Protein AF-A0A7W8LDG1-F1 (afdb_monomer_lite)

pLDDT: mean 81.1, std 16.06, range [36.47, 94.75]

Radius of gyration: 15.78 Å; chains: 1; bounding box: 36×40×43 Å

Sequence (103 aa):
MTVEFNQFGQKLLFLDRIWIICSTWDLFADGQSVDNCPTLELFDIERRVVLRILKSTAGYRLSFEDSRTDLDGMVSEVTILAPLDHDEFAVFAREFADFDRWW

Organism: NCBI:txid2782701

Foldseek 3Di:
DFDFDDDPNDTDTDDDDFAWDPVLLVCQLVCLPPLPPQKRWTAGPVNQWIWMWGQDPVAIKIKIKHWDQDPVRDIDIDIDIDGDHPVRSVVVSVCSNVPDDDD

Secondary structure (DSSP, 8-state):
---EEEETTEEEE------B-HHHHHHHHHHTT-TT-SEEEEEBTTSSEEEEEEEETTEEEEEEEEEEE-TTSPEEEEEEEEEE-HHHHHHHHHHHHSS----

Structure (mmCIF, N/CA/C/O backbone):
data_AF-A0A7W8LDG1-F1
#
_entry.id   AF-A0A7W8LDG1-F1
#
loop_
_atom_site.group_PDB
_atom_site.id
_atom_site.type_symbol
_atom_site.label_atom_id
_atom_site.label_alt_id
_atom_site.label_comp_id
_atom_site.label_asym_id
_atom_site.label_entity_id
_atom_site.label_seq_id
_atom_site.pdbx_PDB_ins_code
_atom_site.Cartn_x
_atom_site.Cartn_y
_atom_site.Cartn_z
_atom_site.occupancy
_atom_site.B_iso_or_equiv
_atom_site.auth_seq_id
_atom_site.auth_comp_id
_atom_site.auth_asym_id
_atom_site.auth_atom_id
_atom_site.pdbx_PDB_model_num
ATOM 1 N N . MET A 1 1 ? -0.256 5.513 -11.743 1.00 46.91 1 MET A N 1
ATOM 2 C CA . MET A 1 1 ? -0.262 6.899 -11.226 1.00 46.91 1 MET A CA 1
ATOM 3 C C . MET A 1 1 ? -0.432 7.857 -12.393 1.00 46.91 1 MET A C 1
ATOM 5 O O . MET A 1 1 ? 0.115 7.569 -13.449 1.00 46.91 1 MET A O 1
ATOM 9 N N . THR A 1 2 ? -1.177 8.948 -12.207 1.00 36.47 2 THR A N 1
ATOM 10 C CA . THR A 1 2 ? -1.404 9.981 -13.229 1.00 36.47 2 THR A CA 1
ATOM 11 C C . THR A 1 2 ? -0.577 11.214 -12.882 1.00 36.47 2 THR A C 1
ATOM 13 O O . THR A 1 2 ? -0.781 11.796 -11.821 1.00 36.47 2 THR A O 1
ATOM 16 N N . VAL A 1 3 ? 0.342 11.617 -13.760 1.00 40.56 3 VAL A N 1
ATOM 17 C CA . VAL A 1 3 ? 1.038 12.909 -13.662 1.00 40.56 3 VAL A CA 1
ATOM 18 C C . VAL A 1 3 ? 0.447 13.833 -14.722 1.00 40.56 3 VAL A C 1
ATOM 20 O O . VAL A 1 3 ? 0.471 13.493 -15.903 1.00 40.56 3 VAL A O 1
ATOM 23 N N . GLU A 1 4 ? -0.107 14.975 -14.306 1.00 41.97 4 GLU A N 1
ATOM 24 C CA . GLU A 1 4 ? -0.688 15.974 -15.209 1.00 41.97 4 GLU A CA 1
ATOM 25 C C . GLU A 1 4 ? 0.266 17.167 -15.368 1.00 41.97 4 GLU A C 1
ATOM 27 O O . GLU A 1 4 ? 0.557 17.867 -14.401 1.00 41.97 4 GLU A O 1
ATOM 32 N N . PHE A 1 5 ? 0.728 17.431 -16.594 1.00 45.81 5 PHE A N 1
ATOM 33 C CA . PHE A 1 5 ? 1.453 18.658 -16.942 1.00 45.81 5 PHE A CA 1
ATOM 34 C C . PHE A 1 5 ? 0.760 19.375 -18.102 1.00 45.81 5 PHE A C 1
ATOM 36 O O . PHE A 1 5 ? 0.461 18.770 -19.131 1.00 45.81 5 PHE A O 1
ATOM 43 N N . ASN A 1 6 ? 0.533 20.681 -17.936 1.00 37.47 6 ASN A N 1
ATOM 44 C CA . ASN A 1 6 ? 0.004 21.555 -18.979 1.00 37.47 6 ASN A CA 1
ATOM 45 C C . ASN A 1 6 ? 1.164 22.210 -19.736 1.00 37.47 6 ASN A C 1
ATOM 47 O O . ASN A 1 6 ? 1.757 23.175 -19.255 1.00 37.47 6 ASN A O 1
ATOM 51 N N . GLN A 1 7 ? 1.456 21.733 -20.944 1.00 39.88 7 GLN A N 1
ATOM 52 C CA . GLN A 1 7 ? 2.292 22.460 -21.900 1.00 39.88 7 GLN A CA 1
ATOM 53 C C . GLN A 1 7 ? 1.575 22.545 -23.250 1.00 39.88 7 GLN A C 1
ATOM 55 O O . GLN A 1 7 ? 1.007 21.571 -23.734 1.00 39.88 7 GLN A O 1
ATOM 60 N N . PHE A 1 8 ? 1.554 23.746 -23.837 1.00 52.88 8 PHE A N 1
ATOM 61 C CA . PHE A 1 8 ? 0.998 24.025 -25.172 1.00 52.88 8 PHE A CA 1
ATOM 62 C C . PHE A 1 8 ? -0.485 23.650 -25.386 1.00 52.88 8 PHE A C 1
ATOM 64 O O . PHE A 1 8 ? -0.919 23.469 -26.520 1.00 52.88 8 PHE A O 1
ATOM 71 N N . GLY A 1 9 ? -1.278 23.542 -24.312 1.00 48.25 9 GLY A N 1
ATOM 72 C CA . GLY A 1 9 ? -2.686 23.129 -24.390 1.00 48.25 9 GLY A CA 1
ATOM 73 C C . GLY A 1 9 ? -2.891 21.624 -24.603 1.00 48.25 9 GLY A C 1
ATOM 74 O O . GLY A 1 9 ? -4.002 21.201 -24.914 1.00 48.25 9 GLY A O 1
ATOM 75 N N . GLN A 1 10 ? -1.841 20.815 -24.439 1.00 37.09 10 GLN A N 1
ATOM 76 C CA . GLN A 1 10 ? -1.900 19.360 -24.543 1.00 37.09 10 GLN A CA 1
ATOM 77 C C . GLN A 1 10 ? -1.855 18.729 -23.147 1.00 37.09 10 GLN A C 1
ATOM 79 O O . GLN A 1 10 ? -1.017 19.089 -22.321 1.00 37.09 10 GLN A O 1
ATOM 84 N N . LYS A 1 11 ? -2.762 17.777 -22.890 1.00 44.94 11 LYS A N 1
ATOM 85 C CA . LYS A 1 11 ? -2.771 16.954 -21.676 1.00 44.94 11 LYS A CA 1
ATOM 86 C C . LYS A 1 11 ? -1.940 15.702 -21.941 1.00 44.94 11 LYS A C 1
ATOM 88 O O . LYS A 1 11 ? -2.388 14.807 -22.656 1.00 44.94 11 LYS A O 1
ATOM 93 N N . LEU A 1 12 ? -0.730 15.646 -21.393 1.00 42.22 12 LEU A N 1
ATOM 94 C CA . LEU A 1 12 ? 0.082 14.431 -21.416 1.00 42.22 12 LEU A CA 1
ATOM 95 C C . LEU A 1 12 ? -0.358 13.531 -20.258 1.00 42.22 12 LEU A C 1
ATOM 97 O O . LEU A 1 12 ? -0.285 13.928 -19.100 1.00 42.22 12 LEU A O 1
ATOM 101 N N . LEU A 1 13 ? -0.856 12.338 -20.589 1.00 48.44 13 LEU A N 1
ATOM 102 C CA . LEU A 1 13 ? -1.234 11.300 -19.634 1.00 48.44 13 LEU A CA 1
ATOM 103 C C . LEU A 1 13 ? -0.146 10.227 -19.640 1.00 48.44 13 LEU A C 1
ATOM 105 O O . LEU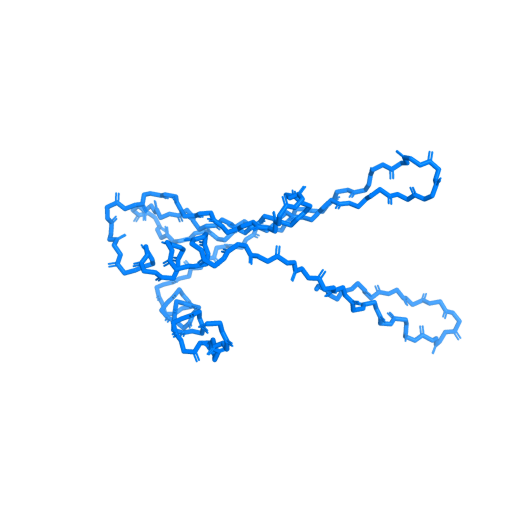 A 1 13 ? 0.005 9.507 -20.626 1.00 48.44 13 LEU A O 1
ATOM 109 N N . PHE A 1 14 ? 0.592 10.111 -18.541 1.00 51.31 14 PHE A N 1
ATOM 110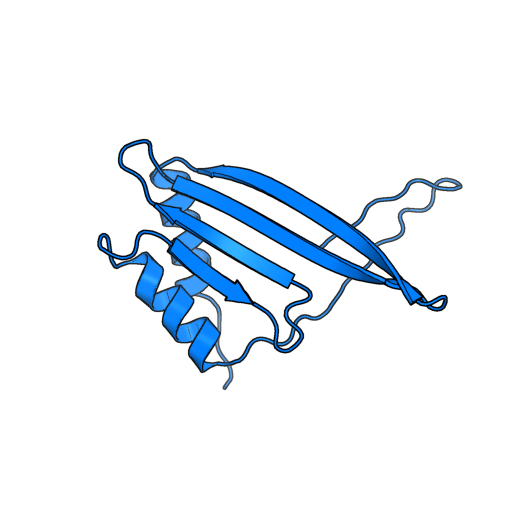 C CA . PHE A 1 14 ? 1.516 9.000 -18.348 1.00 51.31 14 PHE A CA 1
ATOM 111 C C . PHE A 1 14 ? 0.809 7.870 -17.593 1.00 51.31 14 PHE A C 1
ATOM 113 O O . PHE A 1 14 ? 0.309 8.082 -16.489 1.00 51.31 14 PHE A O 1
ATOM 120 N N . LEU A 1 15 ? 0.751 6.681 -18.198 1.00 64.19 15 LEU A N 1
ATOM 121 C CA . LEU A 1 15 ? 0.235 5.460 -17.582 1.00 64.19 15 LEU A CA 1
ATOM 122 C C . LEU A 1 15 ? 1.402 4.510 -17.358 1.00 64.19 15 LEU A C 1
ATOM 124 O O . LEU A 1 15 ? 1.992 4.010 -18.314 1.00 64.19 15 LEU A O 1
ATOM 128 N N . ASP A 1 16 ? 1.708 4.258 -16.092 1.00 66.31 16 ASP A N 1
ATOM 129 C CA . ASP A 1 16 ? 2.728 3.293 -15.710 1.00 66.31 16 ASP A CA 1
ATOM 130 C C . ASP A 1 16 ? 2.112 1.957 -15.297 1.00 66.31 16 ASP A C 1
ATOM 132 O O . ASP A 1 16 ? 1.003 1.916 -14.755 1.00 66.31 16 ASP A O 1
ATOM 136 N N . ARG A 1 17 ? 2.852 0.872 -15.525 1.00 79.81 17 ARG A N 1
ATOM 137 C CA . ARG A 1 17 ? 2.494 -0.473 -15.076 1.00 79.81 17 ARG A CA 1
ATOM 138 C C . ARG A 1 17 ? 3.399 -0.855 -13.916 1.00 79.81 17 ARG A C 1
ATOM 140 O O . ARG A 1 17 ? 4.617 -0.900 -14.064 1.00 79.81 17 ARG A O 1
ATOM 147 N N . ILE A 1 18 ? 2.787 -1.171 -12.783 1.00 84.69 18 ILE A N 1
ATOM 148 C CA . ILE A 1 18 ? 3.483 -1.752 -11.638 1.00 84.69 18 ILE A CA 1
ATOM 149 C C . ILE A 1 18 ? 3.315 -3.265 -11.663 1.00 84.69 18 ILE A C 1
ATOM 151 O O . ILE A 1 18 ? 2.258 -3.778 -12.030 1.00 84.69 18 ILE A O 1
ATOM 155 N N . TRP A 1 19 ? 4.366 -3.971 -11.267 1.00 88.38 19 TRP A N 1
ATOM 156 C CA . TRP A 1 19 ? 4.345 -5.420 -11.122 1.00 88.38 19 TRP A CA 1
ATOM 157 C C . TRP A 1 19 ? 4.439 -5.744 -9.646 1.00 88.38 19 TRP A C 1
ATOM 159 O O . TRP A 1 19 ? 5.438 -5.422 -9.015 1.00 88.38 19 TRP A O 1
ATOM 169 N N . ILE A 1 20 ? 3.401 -6.356 -9.095 1.00 89.25 20 ILE A N 1
ATOM 170 C CA . ILE A 1 20 ? 3.331 -6.702 -7.677 1.00 89.25 20 ILE A CA 1
ATOM 171 C C . ILE A 1 20 ? 3.483 -8.216 -7.552 1.00 89.25 20 ILE A C 1
ATOM 173 O O . ILE A 1 20 ? 2.907 -8.973 -8.333 1.00 89.25 20 ILE A O 1
ATOM 177 N N . ILE A 1 21 ? 4.266 -8.663 -6.570 1.00 92.25 21 ILE A N 1
ATOM 178 C CA . ILE A 1 21 ? 4.371 -10.086 -6.238 1.00 92.25 21 ILE A CA 1
ATOM 179 C C . ILE A 1 21 ? 3.035 -10.542 -5.643 1.00 92.25 21 ILE A C 1
ATOM 181 O O . ILE A 1 21 ? 2.553 -9.920 -4.698 1.00 92.25 21 ILE A O 1
ATOM 185 N N . CYS A 1 22 ? 2.471 -11.648 -6.138 1.00 91.00 22 CYS A N 1
ATOM 186 C CA . CYS A 1 22 ? 1.168 -12.156 -5.689 1.00 91.00 22 CYS A CA 1
ATOM 187 C C . CYS A 1 22 ? 1.083 -12.306 -4.163 1.00 91.00 22 CYS A C 1
ATOM 189 O O . CYS A 1 22 ? 0.130 -11.843 -3.554 1.00 91.00 22 CYS A O 1
ATOM 191 N N . SER A 1 23 ? 2.122 -12.853 -3.523 1.00 91.00 23 SER A N 1
ATOM 192 C CA . SER A 1 23 ? 2.150 -12.995 -2.062 1.00 91.00 23 SER A CA 1
ATOM 193 C C . SER A 1 23 ? 2.150 -11.655 -1.324 1.00 91.00 23 SER A C 1
ATOM 195 O O . SER A 1 23 ? 1.543 -11.551 -0.265 1.00 91.00 23 SER A O 1
ATOM 197 N N . THR A 1 24 ? 2.801 -10.622 -1.866 1.00 90.50 24 THR A N 1
ATOM 198 C CA . THR A 1 24 ? 2.750 -9.268 -1.296 1.00 90.50 24 THR A CA 1
ATOM 199 C C . THR A 1 24 ? 1.350 -8.674 -1.444 1.00 90.50 24 THR A C 1
ATOM 201 O O . THR A 1 24 ? 0.868 -8.038 -0.511 1.00 90.50 24 THR A O 1
ATOM 204 N N . TRP A 1 25 ? 0.681 -8.909 -2.579 1.00 92.50 25 TRP A N 1
ATOM 205 C CA . TRP A 1 25 ? -0.715 -8.511 -2.769 1.00 92.50 25 TRP A CA 1
ATOM 206 C C . TRP A 1 25 ? -1.637 -9.189 -1.753 1.00 92.50 25 TRP A C 1
ATOM 208 O O . TRP A 1 25 ? -2.368 -8.501 -1.047 1.00 92.50 25 TRP A O 1
ATOM 218 N N . ASP A 1 26 ? -1.572 -10.517 -1.648 1.00 90.25 26 ASP A N 1
ATOM 219 C CA . ASP A 1 26 ? -2.451 -11.294 -0.772 1.00 90.25 26 ASP A CA 1
ATOM 220 C C . ASP A 1 26 ? -2.238 -10.914 0.703 1.00 90.25 26 ASP A C 1
ATOM 222 O O . ASP A 1 26 ? -3.200 -10.630 1.411 1.00 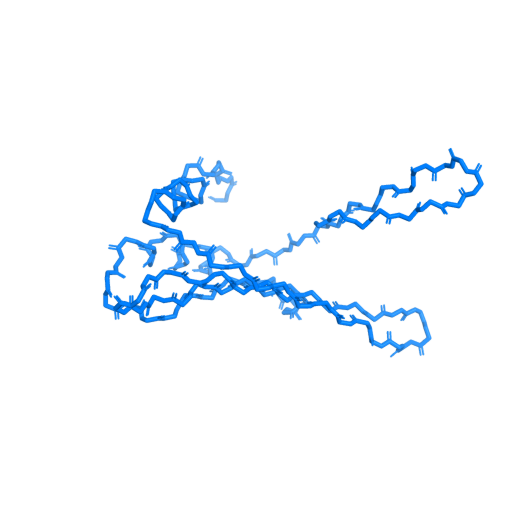90.25 26 ASP A O 1
ATOM 226 N N . LEU A 1 27 ? -0.981 -10.776 1.149 1.00 89.81 27 LEU A N 1
ATOM 227 C CA . LEU A 1 27 ? -0.666 -10.303 2.504 1.00 89.81 27 LEU A CA 1
ATOM 228 C C . LEU A 1 27 ? -1.223 -8.904 2.781 1.00 89.81 27 LEU A C 1
ATOM 230 O O . LEU A 1 27 ? -1.699 -8.635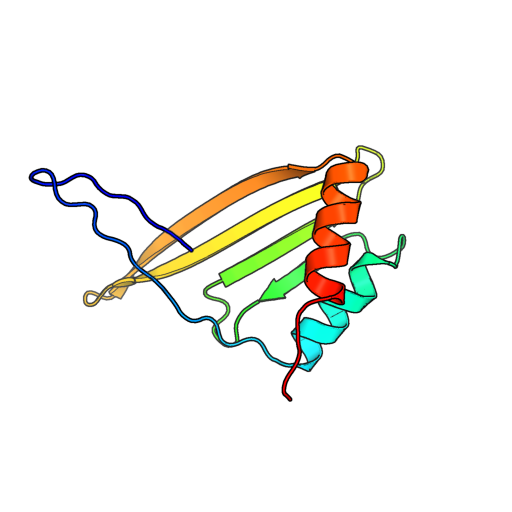 3.886 1.00 89.81 27 LEU A O 1
ATOM 234 N N . PHE A 1 28 ? -1.145 -8.005 1.799 1.00 91.88 28 PHE A N 1
ATOM 235 C CA . PHE A 1 28 ? -1.670 -6.656 1.944 1.00 91.88 28 PHE A CA 1
ATOM 236 C C . PHE A 1 28 ? -3.198 -6.653 2.008 1.00 91.88 28 PHE A C 1
ATOM 238 O O . PHE A 1 28 ? -3.750 -6.027 2.910 1.00 91.88 28 PHE A O 1
ATOM 245 N N . ALA A 1 29 ? -3.868 -7.362 1.094 1.00 89.81 29 ALA A N 1
ATOM 246 C CA . ALA A 1 29 ? -5.325 -7.457 1.026 1.00 89.81 29 ALA A CA 1
ATOM 247 C C . ALA A 1 29 ? -5.912 -8.104 2.293 1.00 89.81 29 ALA A C 1
ATOM 249 O O . ALA A 1 29 ? -6.798 -7.525 2.923 1.00 89.81 29 ALA A O 1
ATOM 250 N N . ASP A 1 30 ? -5.359 -9.237 2.731 1.00 87.25 30 ASP A N 1
ATOM 251 C CA . ASP A 1 30 ? -5.816 -9.943 3.932 1.00 87.25 30 ASP A CA 1
ATOM 252 C C . ASP A 1 30 ? -5.526 -9.135 5.204 1.00 87.25 30 ASP A C 1
ATOM 254 O O . ASP A 1 30 ? -6.356 -9.045 6.117 1.00 87.25 30 ASP A O 1
ATOM 258 N N . GLY A 1 31 ? -4.357 -8.490 5.254 1.00 83.94 31 GLY A N 1
ATOM 259 C CA . GLY A 1 31 ? -3.907 -7.706 6.398 1.00 83.94 31 GLY A CA 1
ATOM 260 C C . GLY A 1 31 ? -4.794 -6.499 6.709 1.00 83.94 31 GLY A C 1
ATOM 261 O O . GLY A 1 31 ? -4.841 -6.059 7.862 1.00 83.94 31 GLY A O 1
ATOM 262 N N . GLN A 1 32 ? -5.561 -5.991 5.735 1.00 82.00 32 GLN A N 1
ATOM 263 C CA . GLN A 1 32 ? -6.468 -4.859 5.957 1.00 82.00 32 GLN A CA 1
ATOM 264 C C . GLN A 1 32 ? -7.568 -5.186 6.971 1.00 82.00 32 GLN A C 1
ATOM 266 O O . GLN A 1 32 ? -7.946 -4.308 7.745 1.00 82.00 32 GLN A O 1
ATOM 271 N N . SER A 1 33 ? -7.995 -6.449 7.049 1.00 75.81 33 SER A N 1
ATOM 272 C CA . SER A 1 33 ? -8.997 -6.929 8.012 1.00 75.81 33 SER A CA 1
ATOM 273 C C . SER A 1 33 ? -8.453 -7.155 9.432 1.00 75.81 33 SER A C 1
ATOM 275 O O . SER A 1 33 ? -9.224 -7.346 10.371 1.00 75.81 33 SER A O 1
ATOM 277 N N . VAL A 1 34 ? -7.127 -7.127 9.611 1.00 72.38 34 VAL A N 1
ATOM 278 C CA . VAL A 1 34 ? -6.470 -7.428 10.887 1.00 72.38 34 VAL A CA 1
ATOM 279 C C . VAL A 1 34 ? -6.162 -6.131 11.636 1.00 72.38 34 VAL A C 1
ATOM 281 O O . VAL A 1 34 ? -5.281 -5.363 11.241 1.00 72.38 34 VAL A O 1
ATOM 284 N N . ASP A 1 35 ? -6.853 -5.893 12.751 1.00 69.06 35 ASP A N 1
ATOM 285 C CA . ASP A 1 35 ? -6.655 -4.697 13.593 1.00 69.06 35 ASP A CA 1
ATOM 286 C C . ASP A 1 35 ? -5.278 -4.649 14.273 1.00 69.06 35 ASP A C 1
ATOM 288 O O . ASP A 1 35 ? -4.770 -3.578 14.596 1.00 69.06 35 ASP A O 1
ATOM 292 N N . ASN A 1 36 ? -4.627 -5.803 14.437 1.00 68.25 36 ASN A N 1
ATOM 293 C CA . ASN A 1 36 ? -3.330 -5.917 15.108 1.00 68.25 36 ASN A CA 1
ATOM 294 C C . ASN A 1 36 ? -2.120 -5.630 14.202 1.00 68.25 36 ASN A C 1
ATOM 296 O O . ASN A 1 36 ? -0.986 -5.758 14.662 1.00 68.25 36 ASN A O 1
ATOM 300 N N . CYS A 1 37 ? -2.323 -5.273 12.930 1.00 73.88 37 CYS A N 1
ATOM 301 C CA . CYS A 1 37 ? -1.231 -4.892 12.039 1.00 73.88 37 CYS A CA 1
ATOM 302 C C . CYS A 1 37 ? -1.119 -3.357 11.975 1.00 73.88 37 CYS A C 1
ATOM 304 O O . CYS A 1 37 ? -1.916 -2.723 11.282 1.00 73.88 37 CYS A O 1
ATOM 306 N N . PRO A 1 38 ? -0.163 -2.733 12.694 1.00 78.50 38 PRO A N 1
ATOM 307 C CA . PRO A 1 38 ? -0.067 -1.275 12.764 1.00 78.50 38 PRO A CA 1
ATOM 308 C C . PRO A 1 38 ? 0.362 -0.643 11.436 1.00 78.50 38 PRO A C 1
ATOM 3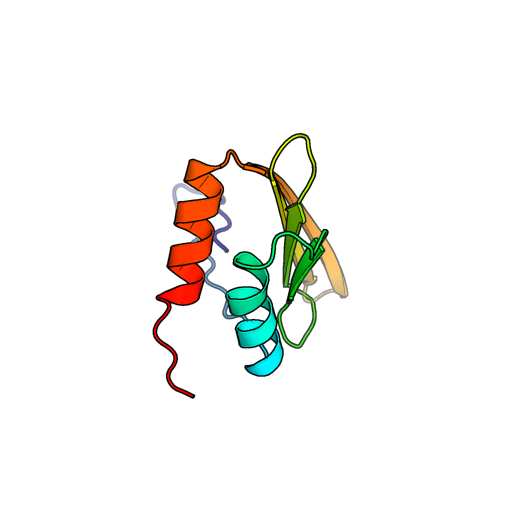10 O O . PRO A 1 38 ? 0.044 0.518 11.189 1.00 78.50 38 PRO A O 1
ATOM 313 N N . THR A 1 39 ? 1.053 -1.400 10.577 1.00 86.44 39 THR A N 1
ATOM 314 C CA . THR A 1 39 ? 1.494 -0.939 9.261 1.00 86.44 39 THR A CA 1
ATOM 315 C C . THR A 1 39 ? 1.373 -2.058 8.238 1.00 86.44 39 THR A C 1
ATOM 317 O O . THR A 1 39 ? 1.978 -3.115 8.409 1.00 86.44 39 THR A O 1
ATOM 320 N N . LEU A 1 40 ? 0.651 -1.798 7.151 1.00 91.44 40 LEU A N 1
ATOM 321 C CA . LEU A 1 40 ? 0.584 -2.662 5.971 1.00 91.44 40 LEU A CA 1
ATOM 322 C C . LEU A 1 40 ? 1.323 -1.989 4.824 1.00 91.44 40 LEU A C 1
ATOM 324 O O . LEU A 1 40 ? 1.169 -0.784 4.639 1.00 91.44 40 LEU A O 1
ATOM 328 N N . GLU A 1 41 ? 2.105 -2.748 4.061 1.00 93.88 41 GLU A N 1
ATOM 329 C CA . GLU A 1 41 ? 2.886 -2.241 2.930 1.00 93.88 41 GLU A CA 1
ATOM 330 C C . GLU A 1 41 ? 2.611 -3.082 1.679 1.00 93.88 41 GLU A C 1
ATOM 332 O O . GLU A 1 41 ? 2.691 -4.308 1.719 1.00 93.88 41 GLU A O 1
ATOM 337 N N . LEU A 1 42 ? 2.319 -2.410 0.569 1.00 94.12 42 LEU A N 1
ATOM 338 C CA . LEU A 1 42 ? 2.248 -2.971 -0.772 1.00 94.12 42 LEU A CA 1
ATOM 339 C C . LEU A 1 42 ? 3.305 -2.282 -1.624 1.00 94.12 42 LEU A C 1
ATOM 341 O O . LEU A 1 42 ? 3.374 -1.056 -1.652 1.00 94.12 42 LEU A O 1
ATOM 345 N N . PHE A 1 43 ? 4.121 -3.055 -2.325 1.00 93.94 43 PHE A N 1
ATOM 346 C CA . PHE A 1 43 ? 5.185 -2.517 -3.162 1.00 93.94 43 PHE A CA 1
ATOM 347 C C . PHE A 1 43 ? 5.306 -3.303 -4.462 1.00 93.94 43 PHE A C 1
ATOM 349 O O . PHE A 1 43 ? 5.002 -4.500 -4.509 1.00 93.94 43 PHE A O 1
ATOM 356 N N . ASP A 1 44 ? 5.742 -2.622 -5.519 1.00 92.38 44 ASP A N 1
ATOM 357 C CA . ASP A 1 44 ? 6.106 -3.291 -6.764 1.00 92.38 44 ASP A CA 1
ATOM 358 C C . ASP A 1 44 ? 7.446 -4.033 -6.614 1.00 92.38 44 ASP A C 1
ATOM 360 O O . ASP A 1 44 ? 8.206 -3.800 -5.676 1.00 92.38 44 ASP A O 1
ATOM 364 N N . ILE A 1 45 ? 7.747 -4.953 -7.532 1.00 90.62 45 ILE A N 1
ATOM 365 C CA . ILE A 1 45 ? 8.951 -5.803 -7.499 1.00 90.62 45 ILE A CA 1
ATOM 366 C C . ILE A 1 45 ? 10.233 -4.972 -7.353 1.00 90.62 45 ILE A C 1
ATOM 368 O O . ILE A 1 45 ? 11.171 -5.396 -6.680 1.00 90.62 45 ILE A O 1
ATOM 372 N N . GLU A 1 46 ? 10.262 -3.784 -7.955 1.00 89.44 46 GLU A N 1
ATOM 373 C CA . GLU A 1 46 ? 11.416 -2.884 -7.938 1.00 89.44 46 GLU A CA 1
ATOM 374 C C . GLU A 1 46 ? 11.390 -1.888 -6.766 1.00 89.44 46 GLU A C 1
ATOM 376 O O . GLU A 1 46 ? 12.320 -1.099 -6.623 1.00 89.44 46 GLU A O 1
ATOM 381 N N . ARG A 1 47 ? 10.351 -1.923 -5.915 1.00 90.56 47 ARG A N 1
ATOM 382 C CA . ARG A 1 47 ? 10.089 -0.959 -4.828 1.00 90.56 47 ARG A CA 1
ATOM 383 C C . ARG A 1 47 ? 10.114 0.506 -5.278 1.00 90.56 47 ARG A C 1
ATOM 385 O O . ARG A 1 47 ? 10.340 1.400 -4.466 1.00 90.56 47 ARG A O 1
ATOM 392 N N . ARG A 1 48 ? 9.848 0.755 -6.558 1.00 90.06 48 ARG A N 1
ATOM 393 C CA . ARG A 1 48 ? 9.665 2.100 -7.105 1.00 90.06 48 ARG A CA 1
ATOM 394 C C . ARG A 1 48 ? 8.386 2.714 -6.580 1.00 90.06 48 ARG A C 1
ATOM 396 O O . ARG A 1 48 ? 8.374 3.900 -6.286 1.00 90.06 48 ARG A O 1
ATOM 403 N N . VAL A 1 49 ? 7.350 1.893 -6.426 1.00 90.50 49 VAL A N 1
ATOM 404 C CA . VAL A 1 49 ? 6.064 2.290 -5.867 1.00 90.50 49 VAL A CA 1
ATOM 405 C C . VAL A 1 49 ? 5.853 1.580 -4.544 1.00 90.50 49 VAL A C 1
ATOM 407 O O . VAL A 1 49 ? 5.923 0.351 -4.478 1.00 90.50 49 VAL A O 1
ATOM 410 N N . VAL A 1 50 ? 5.546 2.350 -3.503 1.00 93.88 50 VAL A N 1
ATOM 411 C CA . VAL A 1 50 ? 5.218 1.828 -2.180 1.00 93.88 50 VAL A CA 1
ATOM 412 C C . VAL A 1 50 ? 3.958 2.493 -1.646 1.00 93.88 50 VAL A C 1
ATOM 414 O O . VAL A 1 50 ? 3.862 3.711 -1.547 1.00 93.88 50 VAL A O 1
ATOM 417 N N . LEU A 1 51 ? 2.988 1.675 -1.263 1.00 94.06 51 LEU A N 1
ATOM 418 C CA . LEU A 1 51 ? 1.749 2.083 -0.624 1.00 94.06 51 LEU A CA 1
ATOM 419 C C . LEU A 1 51 ? 1.734 1.537 0.800 1.00 94.06 51 LEU A C 1
ATOM 421 O O . LEU A 1 51 ? 1.902 0.337 1.010 1.00 94.06 51 LEU A O 1
ATOM 425 N N . ARG A 1 52 ? 1.525 2.406 1.785 1.00 94.75 52 ARG A N 1
ATOM 426 C CA . ARG A 1 52 ? 1.442 2.039 3.198 1.00 94.75 52 ARG A CA 1
ATOM 427 C C . ARG A 1 52 ? 0.141 2.502 3.810 1.00 94.75 52 ARG A C 1
ATOM 429 O O . ARG A 1 52 ? -0.305 3.619 3.560 1.00 94.75 52 ARG A O 1
ATOM 436 N N . ILE A 1 53 ? -0.403 1.671 4.686 1.00 92.06 53 ILE A N 1
ATOM 437 C CA . ILE A 1 53 ? -1.493 2.043 5.581 1.00 92.06 53 ILE A CA 1
ATOM 438 C C . ILE A 1 53 ? -0.953 1.978 6.995 1.00 92.06 53 ILE A C 1
ATOM 440 O O . ILE A 1 53 ? -0.550 0.909 7.449 1.00 92.06 53 ILE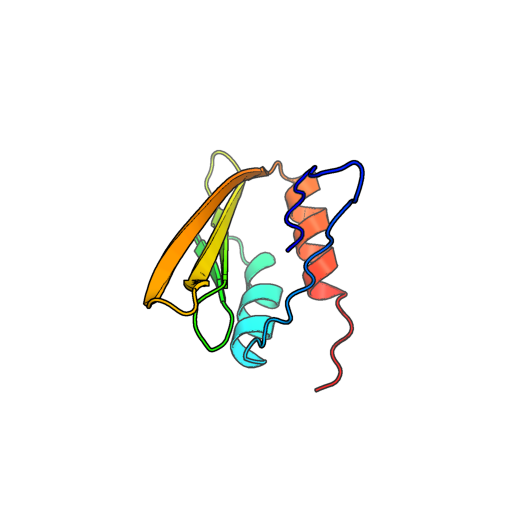 A O 1
ATOM 444 N N . LEU A 1 54 ? -0.960 3.111 7.687 1.00 90.06 54 LEU A N 1
ATOM 445 C CA . LEU A 1 54 ? -0.684 3.170 9.113 1.00 90.06 54 LEU A CA 1
ATOM 446 C C . LEU A 1 54 ? -2.010 3.180 9.869 1.00 90.06 54 LEU A C 1
ATOM 448 O O . LEU A 1 54 ? -2.829 4.082 9.678 1.00 90.06 54 LEU A O 1
ATOM 452 N N . LYS A 1 55 ? -2.206 2.186 10.733 1.00 88.12 55 LYS A N 1
ATOM 453 C CA . LYS A 1 55 ? -3.345 2.089 11.644 1.00 88.12 55 LYS A CA 1
ATOM 454 C C . LYS A 1 55 ? -2.930 2.625 13.009 1.00 88.12 55 LYS A C 1
ATOM 456 O O . LYS A 1 55 ? -1.919 2.213 13.575 1.00 88.12 55 LYS A O 1
ATOM 461 N N . SER A 1 56 ? -3.707 3.551 13.554 1.00 82.88 56 SER A N 1
ATOM 462 C CA . SER A 1 56 ? -3.477 4.107 14.886 1.00 82.88 56 SER A CA 1
ATOM 463 C C . SER A 1 56 ? -4.798 4.310 15.618 1.00 82.88 56 SER A C 1
ATOM 465 O O . SER A 1 56 ? -5.864 4.317 15.009 1.00 82.88 56 SER A O 1
ATOM 467 N N . THR A 1 57 ? -4.738 4.560 16.925 1.00 79.38 57 THR A N 1
ATOM 468 C CA . THR A 1 57 ? -5.925 4.949 17.705 1.00 79.38 57 THR A CA 1
ATOM 469 C C . THR A 1 57 ? -6.547 6.267 17.234 1.00 79.38 57 THR A C 1
ATOM 471 O O . THR A 1 57 ? -7.708 6.529 17.529 1.00 79.38 57 THR A O 1
ATOM 474 N N . ALA A 1 58 ? -5.792 7.091 16.500 1.00 80.44 58 ALA A N 1
ATOM 475 C CA . ALA A 1 58 ? -6.256 8.343 15.911 1.00 80.44 58 ALA A CA 1
ATOM 476 C C . ALA A 1 58 ? -6.901 8.165 14.522 1.00 80.44 58 ALA A C 1
ATOM 478 O O . ALA A 1 58 ? -7.316 9.155 13.925 1.00 80.44 58 ALA A O 1
ATOM 479 N N . GLY A 1 59 ? -6.970 6.933 14.006 1.00 85.25 59 GLY A N 1
ATOM 480 C CA . GLY A 1 59 ? -7.488 6.615 12.678 1.00 85.25 59 GLY A CA 1
ATOM 481 C C . GLY A 1 59 ? -6.417 6.069 11.736 1.00 85.25 59 GLY A C 1
ATOM 482 O O . GLY A 1 59 ? -5.355 5.600 12.169 1.00 85.25 59 GLY A O 1
ATOM 483 N N . TYR A 1 60 ? -6.715 6.133 10.441 1.00 89.94 60 TYR A N 1
ATOM 484 C CA . TYR A 1 60 ? -5.908 5.553 9.377 1.00 89.94 60 TYR A CA 1
ATOM 485 C C . TYR A 1 60 ? -5.131 6.637 8.631 1.00 89.94 60 TYR A C 1
ATOM 487 O O . TYR A 1 60 ? -5.567 7.783 8.497 1.00 89.94 60 TYR A O 1
ATOM 495 N N . ARG A 1 61 ? -3.950 6.286 8.130 1.00 92.88 61 ARG A N 1
ATOM 496 C CA . ARG A 1 61 ? -3.175 7.157 7.246 1.00 92.88 61 ARG A CA 1
ATOM 497 C C . ARG A 1 61 ? -2.629 6.363 6.081 1.00 92.88 61 ARG A C 1
ATOM 499 O O . ARG A 1 61 ? -1.920 5.381 6.281 1.00 92.88 61 ARG A O 1
ATOM 506 N N . LEU A 1 62 ? -2.917 6.841 4.882 1.00 91.69 62 LEU A N 1
ATOM 507 C CA . LEU A 1 62 ? -2.306 6.377 3.655 1.00 91.69 62 LEU A CA 1
ATOM 508 C C . LEU A 1 62 ? -0.990 7.126 3.429 1.00 91.69 62 LEU A C 1
ATOM 510 O O . LEU A 1 62 ? -0.945 8.355 3.526 1.00 91.69 62 LEU A O 1
ATOM 514 N N . SER A 1 63 ? 0.065 6.388 3.107 1.00 93.44 63 SER A N 1
ATOM 515 C CA . SER A 1 63 ? 1.292 6.927 2.525 1.00 93.44 63 SER A CA 1
ATOM 516 C C . SER A 1 63 ? 1.502 6.279 1.174 1.00 93.44 63 SER A C 1
ATOM 518 O O . SER A 1 63 ? 1.469 5.058 1.069 1.00 93.44 63 SER A O 1
ATOM 520 N N . PHE A 1 64 ? 1.719 7.082 0.148 1.00 91.56 64 PHE A N 1
ATOM 521 C CA . PHE A 1 64 ? 2.093 6.612 -1.173 1.00 91.56 64 PHE A CA 1
ATOM 522 C C . PHE A 1 64 ? 3.418 7.252 -1.560 1.00 91.56 64 PHE A C 1
ATOM 524 O O . PHE A 1 64 ? 3.567 8.469 -1.480 1.00 91.56 64 PHE A O 1
ATOM 531 N N . GLU A 1 65 ? 4.361 6.432 -1.990 1.00 93.12 65 GLU A N 1
ATOM 532 C CA . GLU A 1 65 ? 5.675 6.832 -2.471 1.00 93.12 65 GLU A CA 1
ATOM 533 C C . GLU A 1 65 ? 5.857 6.297 -3.892 1.00 93.12 65 GLU A C 1
ATOM 535 O O . GLU A 1 65 ? 5.584 5.124 -4.149 1.00 93.12 65 GLU A O 1
ATOM 540 N N . ASP A 1 66 ? 6.300 7.155 -4.810 1.00 89.62 66 ASP A N 1
ATOM 541 C CA . ASP A 1 66 ? 6.762 6.765 -6.148 1.00 89.62 66 ASP A CA 1
ATOM 542 C C . ASP A 1 66 ? 8.149 7.362 -6.388 1.00 89.62 66 ASP A C 1
ATOM 544 O O . ASP A 1 66 ? 8.391 8.534 -6.093 1.00 89.62 66 ASP A O 1
ATOM 548 N N . SER A 1 67 ? 9.054 6.552 -6.922 1.00 89.75 67 SER A N 1
ATOM 549 C CA . SER A 1 67 ? 10.410 6.944 -7.287 1.00 89.75 67 SER A CA 1
ATOM 550 C C . SER A 1 67 ? 10.695 6.542 -8.727 1.00 89.75 67 SER A C 1
ATOM 552 O O . SER A 1 67 ? 10.403 5.428 -9.171 1.00 89.75 67 SER A O 1
ATOM 554 N N . ARG A 1 68 ? 11.257 7.475 -9.492 1.00 85.31 68 ARG A N 1
ATOM 555 C CA . ARG A 1 68 ? 11.566 7.284 -10.908 1.00 85.31 68 ARG A CA 1
ATOM 556 C C . ARG A 1 68 ? 12.953 7.789 -11.207 1.00 85.31 68 ARG A C 1
ATOM 558 O O . ARG A 1 68 ? 13.271 8.932 -10.902 1.00 85.31 68 ARG A O 1
ATOM 565 N N . THR A 1 69 ? 13.730 6.958 -11.877 1.00 84.56 69 THR A N 1
ATOM 566 C CA . THR A 1 69 ? 15.028 7.348 -12.413 1.00 84.56 69 THR A CA 1
ATOM 567 C C . THR A 1 69 ? 14.857 7.743 -13.872 1.00 84.56 69 THR A C 1
ATOM 569 O O . THR A 1 69 ? 14.285 6.980 -14.655 1.00 84.56 69 THR A O 1
ATOM 572 N N . ASP A 1 70 ? 15.312 8.935 -14.241 1.00 82.81 70 ASP A N 1
ATOM 573 C CA . ASP A 1 70 ? 15.346 9.362 -15.636 1.00 82.81 70 ASP A CA 1
ATOM 574 C C . ASP A 1 70 ? 16.518 8.726 -16.410 1.00 82.81 70 ASP A C 1
ATOM 576 O O . ASP A 1 70 ? 17.290 7.918 -15.887 1.00 82.81 70 ASP A O 1
ATOM 580 N N . LEU A 1 71 ? 16.635 9.070 -17.696 1.00 84.94 71 LEU A N 1
ATOM 581 C CA . LEU A 1 71 ? 17.674 8.532 -18.580 1.00 84.94 71 LEU A CA 1
ATOM 582 C C . LEU A 1 71 ? 19.095 8.976 -18.194 1.00 84.94 71 LEU A C 1
ATOM 584 O O . LEU A 1 71 ? 20.053 8.307 -18.577 1.00 84.94 71 LEU A O 1
ATOM 588 N N . ASP A 1 72 ? 19.223 10.061 -17.430 1.00 90.25 72 ASP A N 1
ATOM 589 C CA . ASP A 1 72 ? 20.494 10.602 -16.951 1.00 90.25 72 ASP A CA 1
ATOM 590 C C . ASP A 1 72 ? 20.870 10.041 -15.566 1.00 90.25 72 ASP A C 1
ATOM 592 O O . ASP A 1 72 ? 21.924 10.366 -15.014 1.00 90.25 72 ASP A O 1
ATOM 596 N N . GLY A 1 73 ? 20.031 9.163 -15.004 1.00 85.88 73 GLY A N 1
ATOM 597 C CA . GLY A 1 73 ? 20.235 8.564 -13.689 1.00 85.88 73 GLY A CA 1
ATOM 598 C C . GLY A 1 73 ? 19.730 9.427 -12.530 1.00 85.88 73 GLY A C 1
ATOM 599 O O . GLY A 1 73 ? 19.969 9.082 -11.372 1.00 85.88 73 GLY A O 1
ATOM 600 N N . MET A 1 74 ? 19.043 10.536 -12.808 1.00 87.69 74 MET A N 1
ATOM 601 C CA . MET A 1 74 ? 18.459 11.413 -11.796 1.00 87.69 74 MET A CA 1
ATOM 602 C C . MET A 1 74 ? 17.187 10.781 -11.229 1.00 87.69 74 MET A C 1
ATOM 604 O O . MET A 1 74 ? 16.283 10.396 -11.971 1.00 87.69 74 MET A O 1
ATOM 608 N N . VAL A 1 75 ? 17.112 10.675 -9.901 1.00 86.81 75 VAL A N 1
ATOM 609 C CA . VAL A 1 75 ? 15.959 10.099 -9.199 1.00 86.81 75 VAL A CA 1
ATOM 610 C C . VAL A 1 75 ? 15.000 11.213 -8.794 1.00 86.81 75 VAL A C 1
ATOM 612 O O . VAL A 1 75 ? 15.366 12.136 -8.069 1.00 86.81 75 VAL A O 1
ATOM 615 N N . SER A 1 76 ? 13.761 11.116 -9.263 1.00 85.38 76 SER A N 1
ATOM 616 C CA . SER A 1 76 ? 12.633 11.937 -8.836 1.00 85.38 76 SER A CA 1
ATOM 617 C C . SER A 1 76 ? 11.744 11.129 -7.904 1.00 85.38 76 SER A C 1
ATOM 619 O O . SER A 1 76 ? 11.324 10.029 -8.255 1.00 85.38 76 SER A O 1
ATOM 621 N N . GLU A 1 77 ? 11.424 11.693 -6.745 1.00 89.44 77 GLU A N 1
ATOM 622 C CA . GLU A 1 77 ? 10.568 11.065 -5.740 1.00 89.44 77 GLU A CA 1
ATOM 623 C C . GLU A 1 77 ? 9.318 11.911 -5.503 1.00 89.44 77 GLU A C 1
ATOM 625 O O . GLU A 1 77 ? 9.368 13.145 -5.485 1.00 89.44 77 GLU A O 1
ATOM 630 N N . VAL A 1 78 ? 8.187 11.246 -5.296 1.00 88.12 78 VAL A N 1
ATOM 631 C CA . VAL A 1 78 ? 6.951 11.868 -4.832 1.00 88.12 78 VAL A CA 1
ATOM 632 C C . VAL A 1 78 ? 6.416 11.093 -3.641 1.00 88.12 78 VAL A C 1
ATOM 634 O O . VAL A 1 78 ? 6.355 9.866 -3.653 1.00 88.12 78 VAL A O 1
ATOM 637 N N . THR A 1 79 ? 5.996 11.828 -2.615 1.00 91.12 79 THR A N 1
ATOM 638 C CA . THR A 1 79 ? 5.335 11.269 -1.438 1.00 91.12 79 THR A CA 1
ATOM 639 C C . THR A 1 79 ? 3.996 11.959 -1.243 1.00 91.12 79 THR A C 1
ATOM 641 O O . THR A 1 79 ? 3.918 13.187 -1.182 1.00 91.12 79 THR A O 1
ATOM 644 N N . ILE A 1 80 ? 2.937 11.166 -1.129 1.00 87.31 80 ILE A N 1
ATOM 645 C CA . ILE A 1 80 ? 1.581 11.620 -0.841 1.00 87.31 80 ILE A CA 1
ATOM 646 C C . ILE A 1 80 ? 1.173 11.030 0.502 1.00 87.31 80 ILE A C 1
ATOM 648 O O . ILE A 1 80 ? 1.240 9.821 0.706 1.00 87.31 80 ILE A O 1
ATOM 652 N N . LEU A 1 81 ? 0.721 11.892 1.408 1.00 91.12 81 LEU A N 1
ATOM 653 C CA . LEU A 1 81 ? 0.175 11.501 2.700 1.00 91.12 81 LEU A CA 1
ATOM 654 C C . LEU A 1 81 ? -1.282 11.937 2.760 1.00 91.12 81 LEU A C 1
ATOM 656 O O . LEU A 1 81 ? -1.576 13.120 2.587 1.00 91.12 81 LEU A O 1
ATOM 660 N N . ALA A 1 82 ? -2.176 10.996 3.036 1.00 88.75 82 ALA A N 1
ATOM 661 C CA . ALA A 1 82 ? -3.596 11.275 3.185 1.00 88.75 82 ALA A CA 1
ATOM 662 C C . ALA A 1 82 ? -4.116 10.649 4.486 1.00 88.75 82 ALA A C 1
ATOM 664 O O . ALA A 1 82 ? -3.904 9.454 4.712 1.00 88.75 82 ALA A O 1
ATOM 665 N N . PRO A 1 83 ? -4.763 11.419 5.379 1.00 91.31 83 PRO A N 1
ATOM 666 C CA . PRO A 1 83 ? -5.575 10.809 6.422 1.00 91.31 83 PRO A CA 1
ATOM 667 C C . PRO A 1 83 ? -6.739 10.060 5.764 1.00 91.31 83 PRO A C 1
ATOM 669 O O . PRO A 1 83 ? -7.233 10.494 4.727 1.00 91.31 83 PRO A O 1
ATOM 672 N N . LEU A 1 84 ? -7.148 8.950 6.368 1.00 88.06 84 LEU A N 1
ATOM 673 C CA . LEU A 1 84 ? -8.355 8.223 5.996 1.00 88.06 84 LEU A CA 1
ATOM 674 C C . LEU A 1 84 ? -9.217 8.072 7.247 1.00 88.06 84 LEU A C 1
ATOM 676 O O . LEU A 1 84 ? -8.724 7.655 8.305 1.00 88.06 84 LEU A O 1
ATOM 680 N N . ASP A 1 85 ? -10.495 8.412 7.136 1.00 88.94 85 ASP A N 1
ATOM 681 C CA . ASP A 1 85 ? -11.461 8.015 8.152 1.00 88.94 85 ASP A CA 1
ATOM 682 C C . ASP A 1 85 ? -11.823 6.522 8.030 1.00 88.94 85 ASP A C 1
ATOM 684 O O . ASP A 1 85 ? -11.277 5.775 7.213 1.00 88.94 85 ASP A O 1
ATOM 688 N N . HIS A 1 86 ? -12.694 6.051 8.921 1.00 87.12 86 HIS A N 1
ATOM 689 C CA . HIS A 1 86 ? -13.060 4.640 8.976 1.00 87.12 86 HIS A CA 1
ATOM 690 C C . HIS A 1 86 ? -13.846 4.177 7.740 1.00 87.12 86 HIS A C 1
ATOM 692 O O . HIS A 1 86 ? -13.653 3.048 7.284 1.00 87.12 86 HIS A O 1
ATOM 698 N N . ASP A 1 87 ? -14.718 5.023 7.198 1.00 89.56 87 ASP A N 1
ATOM 699 C CA . ASP A 1 87 ? -15.553 4.675 6.050 1.00 89.56 87 ASP A CA 1
ATOM 700 C C . ASP A 1 87 ? -14.716 4.699 4.768 1.00 89.56 87 ASP A C 1
ATOM 702 O O . ASP A 1 87 ? -14.785 3.764 3.968 1.00 89.56 87 ASP A O 1
ATOM 706 N N . GLU A 1 88 ? -13.848 5.701 4.614 1.00 89.62 88 GLU A N 1
ATOM 707 C CA . GLU A 1 88 ? -12.874 5.775 3.523 1.00 89.62 88 GLU A CA 1
ATOM 708 C C . GLU A 1 88 ? -11.930 4.567 3.531 1.00 89.62 88 GLU A C 1
ATOM 710 O O . GLU A 1 88 ? -11.687 3.956 2.486 1.00 89.62 88 GLU A O 1
ATOM 715 N N . PHE A 1 89 ? -11.436 4.172 4.709 1.00 89.06 89 PHE A N 1
ATOM 716 C CA . PHE A 1 89 ? -10.611 2.976 4.853 1.00 89.06 89 PHE A CA 1
ATOM 717 C C . PHE A 1 89 ? -11.383 1.694 4.511 1.00 89.06 89 PHE A C 1
ATOM 719 O O . PHE A 1 89 ? -10.840 0.821 3.839 1.00 89.06 89 PHE A O 1
ATOM 726 N N . ALA A 1 90 ? -12.648 1.572 4.921 1.00 89.50 90 ALA A N 1
ATOM 727 C CA . ALA A 1 90 ? -13.467 0.403 4.607 1.00 89.50 90 ALA A CA 1
ATOM 728 C C . ALA A 1 90 ? -13.732 0.263 3.099 1.00 89.50 90 ALA A C 1
ATOM 730 O O . ALA A 1 90 ? -13.696 -0.851 2.569 1.00 89.50 90 ALA A O 1
ATOM 731 N N . VAL A 1 91 ? -13.971 1.380 2.403 1.00 90.31 91 VAL A N 1
ATOM 732 C CA . VAL A 1 91 ? -14.084 1.404 0.938 1.00 90.31 91 VAL A CA 1
ATOM 733 C C . VAL A 1 91 ? -12.758 0.999 0.307 1.00 90.31 91 VAL A C 1
ATOM 735 O O . VAL A 1 91 ? -12.731 0.073 -0.498 1.00 90.31 91 VAL A O 1
ATOM 738 N N . PHE A 1 92 ? -11.654 1.622 0.724 1.00 89.12 92 PHE A N 1
ATOM 739 C CA . PHE A 1 92 ? -10.318 1.291 0.236 1.00 89.12 92 PHE A CA 1
ATOM 740 C C . PHE A 1 92 ? -10.010 -0.205 0.403 1.00 89.12 92 PHE A C 1
ATOM 742 O O . PHE A 1 92 ? -9.622 -0.862 -0.557 1.00 89.12 92 PHE A O 1
ATOM 749 N N . ALA A 1 93 ? -10.241 -0.775 1.586 1.00 89.38 93 ALA A N 1
ATOM 750 C CA . ALA A 1 93 ? -9.980 -2.187 1.852 1.00 89.38 93 ALA A CA 1
ATOM 751 C C . ALA A 1 93 ? -10.800 -3.119 0.960 1.00 89.38 93 ALA A C 1
ATOM 753 O O . ALA A 1 93 ? -10.287 -4.135 0.486 1.00 89.38 93 ALA A O 1
ATOM 754 N N . ARG A 1 94 ? -12.057 -2.753 0.691 1.00 89.38 94 ARG A N 1
ATOM 755 C CA . ARG A 1 94 ? -12.927 -3.510 -0.205 1.00 89.38 94 ARG A CA 1
ATOM 756 C C . ARG A 1 94 ? -12.419 -3.502 -1.644 1.00 89.38 94 ARG A C 1
ATOM 758 O O . ARG A 1 94 ? -12.372 -4.565 -2.244 1.00 89.38 94 ARG A O 1
ATOM 765 N N . GLU A 1 95 ? -11.977 -2.361 -2.167 1.00 90.25 95 GLU A N 1
ATOM 766 C CA . GLU A 1 95 ? -11.442 -2.268 -3.537 1.00 90.25 95 GLU A CA 1
ATOM 767 C C . GLU A 1 95 ? -10.244 -3.209 -3.763 1.00 90.25 95 GLU A C 1
ATOM 769 O O . GLU A 1 95 ? -10.107 -3.799 -4.833 1.00 90.25 95 GLU A O 1
ATOM 774 N N . PHE A 1 96 ? -9.388 -3.402 -2.753 1.00 89.88 96 PHE A N 1
ATOM 775 C CA . PHE A 1 96 ? -8.280 -4.364 -2.836 1.00 89.88 96 PHE A CA 1
ATOM 776 C C . PHE A 1 96 ? -8.741 -5.820 -2.706 1.00 89.88 96 PHE A C 1
ATOM 778 O O . PHE A 1 96 ? -8.172 -6.695 -3.360 1.00 89.88 96 PHE A O 1
ATOM 785 N N . ALA A 1 97 ? -9.743 -6.089 -1.867 1.00 87.50 97 ALA A N 1
ATOM 786 C CA . ALA A 1 97 ? -10.296 -7.430 -1.686 1.00 87.50 97 ALA A CA 1
ATOM 787 C C . ALA A 1 97 ? -11.072 -7.915 -2.925 1.00 87.50 97 ALA A C 1
ATOM 789 O O . ALA A 1 97 ? -10.956 -9.082 -3.302 1.00 87.50 97 ALA A O 1
ATOM 790 N N . ASP A 1 98 ? -11.813 -7.009 -3.563 1.00 88.81 98 ASP A N 1
ATOM 791 C CA . ASP A 1 98 ? -12.668 -7.271 -4.725 1.00 88.81 98 ASP A CA 1
ATOM 792 C C . ASP A 1 98 ? -11.907 -7.169 -6.058 1.00 88.81 98 ASP A C 1
ATOM 794 O O . ASP A 1 98 ? -12.481 -7.409 -7.121 1.00 88.81 98 ASP A O 1
ATOM 798 N N . PHE A 1 99 ? -10.619 -6.815 -6.030 1.00 88.38 99 PHE A N 1
ATOM 799 C CA . PHE A 1 99 ? -9.805 -6.730 -7.236 1.00 88.38 99 PHE A CA 1
ATOM 800 C C . PHE A 1 99 ? -9.733 -8.094 -7.933 1.00 88.38 99 PHE A C 1
ATOM 802 O O . PHE A 1 99 ? -9.303 -9.087 -7.340 1.00 88.38 99 PHE A O 1
ATOM 809 N N . ASP A 1 100 ? -10.111 -8.134 -9.212 1.00 84.44 100 ASP A N 1
ATOM 810 C CA . ASP A 1 100 ? -10.072 -9.361 -10.007 1.00 84.44 100 ASP A CA 1
ATOM 811 C C . ASP A 1 100 ? -8.624 -9.841 -10.188 1.00 84.44 100 ASP A C 1
ATOM 813 O O . ASP A 1 100 ? -7.794 -9.223 -10.866 1.00 84.44 100 ASP A O 1
ATOM 817 N N . ARG A 1 101 ? -8.323 -10.985 -9.572 1.00 81.75 101 ARG A N 1
ATOM 818 C CA . ARG A 1 101 ? -7.026 -11.661 -9.657 1.00 81.75 101 ARG A CA 1
ATOM 819 C C . ARG A 1 101 ? -7.099 -12.745 -10.723 1.00 81.75 101 ARG A C 1
ATOM 821 O O . ARG A 1 101 ? -8.060 -13.502 -10.797 1.00 81.75 101 ARG A O 1
ATOM 828 N N . TRP A 1 102 ? -6.069 -12.810 -11.555 1.00 75.19 102 TRP A N 1
ATOM 829 C CA . TRP A 1 102 ? -6.004 -13.678 -12.737 1.00 75.19 102 TRP A CA 1
ATOM 830 C C . TRP A 1 102 ? -4.769 -14.590 -12.728 1.00 75.19 102 TRP A C 1
ATOM 832 O O . TRP A 1 102 ? -4.449 -15.207 -13.745 1.00 75.19 102 TRP A O 1
ATOM 842 N N . TRP A 1 103 ? -4.083 -14.652 -11.583 1.00 72.62 103 TRP A N 1
ATOM 843 C CA . TRP A 1 103 ? -2.994 -15.577 -11.278 1.00 72.62 103 TRP A CA 1
ATOM 844 C C . TRP A 1 103 ? -3.478 -16.739 -10.413 1.00 72.62 103 TRP A C 1
ATOM 846 O O . TRP A 1 103 ? -4.464 -16.551 -9.665 1.00 72.62 103 TRP A O 1
#